Protein AF-A0A7S1M2M0-F1 (afdb_monomer)

Sequence (106 aa):
APMASPQASERRRPRLGPLRGGDETQGLLGCCGCVGATLVLIWSMCVASLSPNQYGLPKNFVSGSVGTDVVRGGIHFVGPFRSYITFPATQTTLMWSRDSPDHPPI

Organism: Alexandrium catenella (NCBI:txid2925)

Secondary structure (DSSP, 8-state):
---------------PPP-----HHHHHHHHHHHHHHHHHHHHHHTEEEEEEEEEEEEEETTT-PBPS-PEEEEEEE--TTEEEEEEE-S---PPPPS--TT----

pLDDT: mean 74.3, std 9.84, range [52.59, 88.0]

Structure (mmCIF, N/CA/C/O backbone):
data_AF-A0A7S1M2M0-F1
#
_entry.id   AF-A0A7S1M2M0-F1
#
loop_
_atom_site.group_PDB
_atom_site.id
_atom_site.type_symbol
_atom_site.label_atom_id
_atom_site.label_alt_id
_atom_site.label_comp_id
_atom_site.label_asym_id
_atom_site.label_entity_id
_atom_site.label_seq_id
_atom_site.pdbx_PDB_ins_code
_atom_site.Cartn_x
_atom_site.Cartn_y
_atom_site.Cartn_z
_atom_site.occupancy
_atom_site.B_iso_or_equiv
_atom_site.auth_seq_id
_atom_site.auth_comp_id
_atom_site.auth_asym_id
_atom_site.auth_atom_id
_atom_site.pdbx_PDB_model_num
ATOM 1 N N . ALA A 1 1 ? 79.925 -10.111 -5.641 1.00 52.59 1 ALA A N 1
ATOM 2 C CA . ALA A 1 1 ? 78.969 -9.215 -4.964 1.00 52.59 1 ALA A CA 1
ATOM 3 C C . ALA A 1 1 ? 77.662 -9.225 -5.752 1.00 52.59 1 ALA A C 1
ATOM 5 O O . ALA A 1 1 ? 77.696 -8.857 -6.920 1.00 52.59 1 ALA A O 1
ATOM 6 N N . PRO A 1 2 ? 76.556 -9.729 -5.183 1.00 61.19 2 PRO A N 1
ATOM 7 C CA . PRO A 1 2 ? 75.250 -9.730 -5.832 1.00 61.19 2 PRO A CA 1
ATOM 8 C C . PRO A 1 2 ? 74.576 -8.376 -5.573 1.00 61.19 2 PRO A C 1
ATOM 10 O O . PRO A 1 2 ? 74.418 -7.991 -4.417 1.00 61.19 2 PRO A O 1
ATOM 13 N N . MET A 1 3 ? 74.208 -7.629 -6.616 1.00 53.56 3 MET A N 1
ATOM 14 C CA . MET A 1 3 ? 73.466 -6.375 -6.450 1.00 53.56 3 MET A CA 1
ATOM 15 C C . MET A 1 3 ? 72.007 -6.599 -6.840 1.00 53.56 3 MET A C 1
ATOM 17 O O . MET A 1 3 ? 71.679 -6.925 -7.978 1.00 53.56 3 MET A O 1
ATOM 21 N N . ALA A 1 4 ? 71.166 -6.514 -5.816 1.00 57.44 4 ALA A N 1
ATOM 22 C CA . ALA A 1 4 ? 69.742 -6.775 -5.820 1.00 57.44 4 ALA A CA 1
ATOM 23 C C . ALA A 1 4 ? 68.932 -5.704 -6.580 1.00 57.44 4 ALA A C 1
ATOM 25 O O . ALA A 1 4 ? 69.234 -4.521 -6.478 1.00 57.44 4 ALA A O 1
ATOM 26 N N . SER A 1 5 ? 67.901 -6.187 -7.289 1.00 73.62 5 SER A N 1
ATOM 27 C CA . SER A 1 5 ? 66.567 -5.634 -7.632 1.00 73.62 5 SER A CA 1
ATOM 28 C C . SER A 1 5 ? 66.305 -4.113 -7.683 1.00 73.62 5 SER A C 1
ATOM 30 O O . SER A 1 5 ? 66.730 -3.364 -6.810 1.00 73.62 5 SER A O 1
ATOM 32 N N . PRO A 1 6 ? 65.332 -3.702 -8.521 1.00 57.94 6 PRO A N 1
ATOM 33 C CA . PRO A 1 6 ? 64.021 -3.438 -7.916 1.00 57.94 6 PRO A CA 1
ATOM 34 C C . PRO A 1 6 ? 62.852 -4.049 -8.709 1.00 57.94 6 PRO A C 1
ATOM 36 O O . PRO A 1 6 ? 62.646 -3.769 -9.886 1.00 57.94 6 PRO A O 1
ATOM 39 N N . GLN A 1 7 ? 62.059 -4.878 -8.026 1.00 56.41 7 GLN A N 1
ATOM 40 C CA . GLN A 1 7 ? 60.760 -5.370 -8.490 1.00 56.41 7 GLN A CA 1
ATOM 41 C C . GLN A 1 7 ? 59.745 -4.222 -8.396 1.00 56.41 7 GLN A C 1
ATOM 43 O O . GLN A 1 7 ? 59.374 -3.795 -7.301 1.00 56.41 7 GLN A O 1
ATOM 48 N N . ALA A 1 8 ? 59.327 -3.697 -9.547 1.00 56.75 8 ALA A N 1
ATOM 49 C CA . ALA A 1 8 ? 58.287 -2.684 -9.636 1.00 56.75 8 ALA A CA 1
ATOM 50 C C . ALA A 1 8 ? 56.936 -3.288 -9.215 1.00 56.75 8 ALA A C 1
ATOM 52 O O . ALA A 1 8 ? 56.388 -4.174 -9.864 1.00 56.75 8 ALA A O 1
ATOM 53 N N . SER A 1 9 ? 56.433 -2.804 -8.083 1.00 67.62 9 SER A N 1
ATOM 54 C CA . SER A 1 9 ? 55.141 -3.138 -7.488 1.00 67.62 9 SER A CA 1
ATOM 55 C C . SER A 1 9 ? 53.988 -2.684 -8.391 1.00 67.62 9 SER A C 1
ATOM 57 O O . SER A 1 9 ? 53.618 -1.508 -8.428 1.00 67.62 9 SER A O 1
ATOM 59 N N . GLU A 1 10 ? 53.412 -3.626 -9.137 1.00 64.50 10 GLU A N 1
ATOM 60 C CA . GLU A 1 10 ? 52.248 -3.392 -9.985 1.00 64.50 10 GLU A CA 1
ATOM 61 C C . GLU A 1 10 ? 50.965 -3.383 -9.138 1.00 64.50 10 GLU A C 1
ATOM 63 O O . GLU A 1 10 ? 50.355 -4.413 -8.841 1.00 64.50 10 GLU A O 1
ATOM 68 N N . ARG A 1 11 ? 50.543 -2.183 -8.716 1.00 63.12 11 ARG A N 1
ATOM 69 C CA . ARG A 1 11 ? 49.235 -1.953 -8.084 1.00 63.12 11 ARG A CA 1
ATOM 70 C C . ARG A 1 11 ? 48.110 -2.304 -9.065 1.00 63.12 11 ARG A C 1
ATOM 72 O O . ARG A 1 11 ? 47.661 -1.456 -9.838 1.00 63.12 11 ARG A O 1
ATOM 79 N N . ARG A 1 12 ? 47.583 -3.527 -8.972 1.00 62.62 12 ARG A N 1
ATOM 80 C CA . ARG A 1 12 ? 46.274 -3.903 -9.531 1.00 62.62 12 ARG A CA 1
ATOM 81 C C . ARG A 1 12 ? 45.188 -3.013 -8.926 1.00 62.62 12 ARG A C 1
ATOM 83 O O . ARG A 1 12 ? 44.737 -3.235 -7.806 1.00 62.62 12 ARG A O 1
ATOM 90 N N . ARG A 1 13 ? 44.749 -2.002 -9.675 1.00 64.44 13 ARG A N 1
ATOM 91 C CA . ARG A 1 13 ? 43.490 -1.309 -9.381 1.00 64.44 13 ARG A CA 1
ATOM 92 C C . ARG A 1 13 ? 42.326 -2.276 -9.646 1.00 64.44 13 ARG A C 1
ATOM 94 O O . ARG A 1 13 ? 42.365 -2.974 -10.664 1.00 64.44 13 ARG A O 1
ATOM 101 N N . PRO A 1 14 ? 41.295 -2.332 -8.784 1.00 61.28 14 PRO A N 1
ATOM 102 C CA . PRO A 1 14 ? 40.093 -3.095 -9.080 1.00 61.28 14 PRO A CA 1
ATOM 103 C C . PRO A 1 14 ? 39.434 -2.475 -10.315 1.00 61.28 14 PRO A C 1
ATOM 105 O O . PRO A 1 14 ? 39.063 -1.301 -10.318 1.00 61.28 14 PRO A O 1
ATOM 108 N N . ARG A 1 15 ? 39.355 -3.250 -11.399 1.00 59.06 15 ARG A N 1
ATOM 109 C CA . ARG A 1 15 ? 38.614 -2.861 -12.597 1.00 59.06 15 ARG A CA 1
ATOM 110 C C . ARG A 1 15 ? 37.136 -2.847 -12.217 1.00 59.06 15 ARG A C 1
ATOM 112 O O . ARG A 1 15 ? 36.545 -3.913 -12.061 1.00 59.06 15 ARG A O 1
ATOM 119 N N . LEU A 1 16 ? 36.557 -1.657 -12.042 1.00 61.84 16 LEU A N 1
ATOM 120 C CA . LEU A 1 16 ? 35.107 -1.510 -12.118 1.00 61.84 16 LEU A CA 1
ATOM 121 C C . LEU A 1 16 ? 34.664 -2.098 -13.462 1.00 61.84 16 LEU A C 1
ATOM 123 O O . LEU A 1 16 ? 35.292 -1.838 -14.492 1.00 61.84 16 LEU A O 1
ATOM 127 N N . GLY A 1 17 ? 33.655 -2.967 -13.408 1.00 65.94 17 GLY A N 1
ATOM 128 C CA . GLY A 1 17 ? 33.168 -3.710 -14.564 1.00 65.94 17 GLY A CA 1
ATOM 129 C C . GLY A 1 17 ? 32.812 -2.782 -15.731 1.00 65.94 17 GLY A C 1
ATOM 130 O O . GLY A 1 17 ? 32.448 -1.624 -15.511 1.00 65.94 17 GLY A O 1
ATOM 131 N N . PRO A 1 18 ? 32.936 -3.261 -16.977 1.00 61.38 18 PRO A N 1
ATOM 132 C CA . PRO A 1 18 ? 32.635 -2.446 -18.140 1.00 61.38 18 PRO A CA 1
ATOM 133 C C . PRO A 1 18 ? 31.147 -2.073 -18.132 1.00 61.38 18 PRO A C 1
ATOM 135 O O . PRO A 1 18 ? 30.287 -2.947 -18.224 1.00 61.38 18 PRO A O 1
ATOM 138 N N . LEU A 1 19 ? 30.852 -0.772 -18.056 1.00 58.62 19 LEU A N 1
ATOM 139 C CA . LEU A 1 19 ? 29.577 -0.210 -18.506 1.00 58.62 19 LEU A CA 1
ATOM 140 C C . LEU A 1 19 ? 29.531 -0.414 -20.027 1.00 58.62 19 LEU A C 1
ATOM 142 O O . LEU A 1 19 ? 30.059 0.386 -20.798 1.00 58.62 19 LEU A O 1
ATOM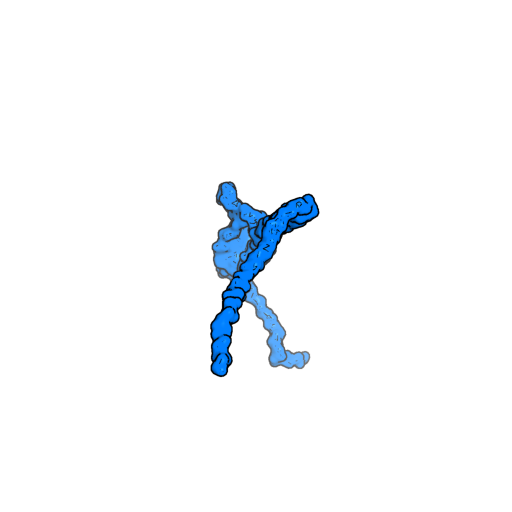 146 N N . ARG A 1 20 ? 29.040 -1.588 -20.433 1.00 64.50 20 ARG A N 1
ATOM 147 C CA . ARG A 1 20 ? 29.087 -2.098 -21.803 1.00 64.50 20 ARG A CA 1
ATOM 148 C C . ARG A 1 20 ? 27.957 -1.471 -22.617 1.00 64.50 20 ARG A C 1
ATOM 150 O O . ARG A 1 20 ? 26.792 -1.574 -22.253 1.00 64.50 20 ARG A O 1
ATOM 157 N N . GLY A 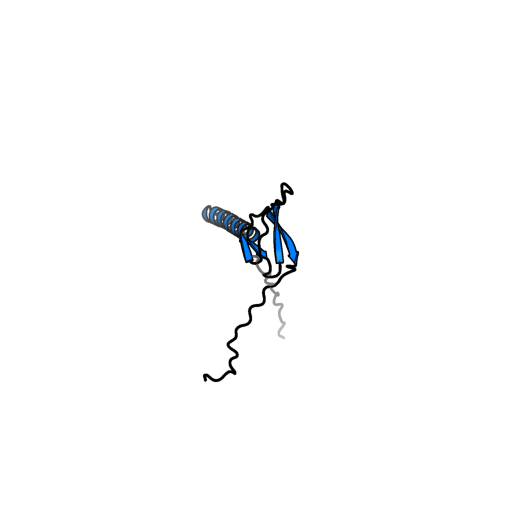1 21 ? 28.323 -0.807 -23.710 1.00 57.12 21 GLY A N 1
ATOM 158 C CA . GLY A 1 21 ? 27.378 -0.269 -24.680 1.00 57.12 21 GLY A CA 1
ATOM 159 C C . GLY A 1 21 ? 26.690 -1.376 -25.480 1.00 57.12 21 GLY A C 1
ATOM 160 O O . GLY A 1 21 ? 27.357 -2.117 -26.196 1.00 57.12 21 GLY A O 1
ATOM 161 N N . GLY A 1 22 ? 25.363 -1.433 -25.358 1.00 58.56 22 GLY A N 1
ATOM 162 C CA . GLY A 1 22 ? 24.454 -1.251 -26.492 1.00 58.56 22 GLY A CA 1
ATOM 163 C C . GLY A 1 22 ? 24.249 -2.410 -27.463 1.00 58.56 22 GLY A C 1
ATOM 164 O O . GLY A 1 22 ? 24.403 -2.213 -28.662 1.00 58.56 22 GLY A O 1
ATOM 165 N N . ASP A 1 23 ? 23.818 -3.572 -26.987 1.00 60.53 23 ASP A N 1
ATOM 166 C CA . ASP A 1 23 ? 22.941 -4.465 -27.751 1.00 60.53 23 ASP A CA 1
ATOM 167 C C . ASP A 1 23 ? 21.468 -4.128 -27.451 1.00 60.53 23 ASP A C 1
ATOM 169 O O . ASP A 1 23 ? 21.087 -3.886 -26.304 1.00 60.53 23 ASP A O 1
ATOM 173 N N . GLU A 1 24 ? 20.626 -4.084 -28.488 1.00 62.22 24 GLU A N 1
ATOM 174 C CA . GLU A 1 24 ? 19.182 -3.796 -28.395 1.00 62.22 24 GLU A CA 1
ATOM 175 C C . GLU A 1 24 ? 18.459 -4.718 -27.401 1.00 62.22 24 GLU A C 1
ATOM 177 O O . GLU A 1 24 ? 17.551 -4.291 -26.688 1.00 62.22 24 GLU A O 1
ATOM 182 N N . THR A 1 25 ? 18.949 -5.950 -27.258 1.00 60.91 25 THR A N 1
ATOM 183 C CA . THR A 1 25 ? 18.532 -6.917 -26.245 1.00 60.91 25 THR A CA 1
ATOM 184 C C . THR A 1 25 ? 18.829 -6.462 -24.821 1.00 60.91 25 THR A C 1
ATOM 186 O O . THR A 1 25 ? 17.966 -6.624 -23.968 1.00 60.91 25 THR A O 1
ATOM 189 N N . GLN A 1 26 ? 19.983 -5.850 -24.537 1.00 58.38 26 GLN A N 1
ATOM 190 C CA . GLN A 1 26 ? 20.293 -5.289 -23.213 1.00 58.38 26 GLN A CA 1
ATOM 191 C C . GLN A 1 26 ? 19.530 -3.994 -22.929 1.00 58.38 26 GLN A C 1
ATOM 193 O O . GLN A 1 26 ? 19.149 -3.762 -21.783 1.00 58.38 26 GLN A O 1
ATOM 198 N N . GLY A 1 27 ? 19.245 -3.182 -23.952 1.00 61.41 27 GLY A N 1
ATOM 199 C CA . GLY A 1 27 ? 18.337 -2.038 -23.828 1.00 61.41 27 GLY A CA 1
ATOM 200 C C . GLY A 1 27 ? 16.913 -2.477 -23.475 1.00 61.41 27 GLY A C 1
ATOM 201 O O . GLY A 1 27 ? 16.308 -1.936 -22.549 1.00 61.41 27 GLY A O 1
ATOM 202 N N . LEU A 1 28 ? 16.408 -3.515 -24.150 1.00 60.25 28 LEU A N 1
ATOM 203 C CA . LEU A 1 28 ? 15.103 -4.109 -23.867 1.00 60.25 28 LEU A CA 1
ATOM 204 C C . LEU A 1 28 ? 15.076 -4.787 -22.488 1.00 60.25 28 LEU A C 1
ATOM 206 O O . LEU A 1 28 ? 14.124 -4.593 -21.739 1.00 60.25 28 LEU A O 1
ATOM 210 N N . LEU A 1 29 ? 16.126 -5.531 -22.118 1.00 63.09 29 LEU A N 1
ATOM 211 C CA . LEU A 1 29 ? 16.233 -6.202 -20.817 1.00 63.09 29 LEU A CA 1
ATOM 212 C C . LEU A 1 29 ? 16.363 -5.192 -19.668 1.00 63.09 29 LEU A C 1
ATOM 214 O O . LEU A 1 29 ? 15.746 -5.369 -18.622 1.00 63.09 29 LEU A O 1
ATOM 218 N N . GLY A 1 30 ? 17.119 -4.111 -19.876 1.00 72.00 30 GLY A N 1
ATOM 219 C CA . GLY A 1 30 ? 17.255 -3.007 -18.930 1.00 72.00 30 GLY A CA 1
ATOM 220 C C . GLY A 1 30 ? 15.951 -2.229 -18.769 1.00 72.00 30 GLY A C 1
ATOM 221 O O . GLY A 1 30 ? 15.513 -1.994 -17.647 1.00 72.00 30 GLY A O 1
ATOM 222 N N . CYS A 1 31 ? 15.276 -1.892 -19.871 1.00 73.69 31 CYS A N 1
ATOM 223 C CA . CYS A 1 31 ? 13.978 -1.218 -19.833 1.00 73.69 31 CYS A CA 1
ATOM 224 C C . CYS A 1 31 ? 12.907 -2.096 -19.167 1.00 73.69 31 CYS A C 1
ATOM 226 O O . CYS A 1 31 ? 12.224 -1.646 -18.250 1.00 73.69 31 CYS A O 1
ATOM 228 N N . CYS A 1 32 ? 12.815 -3.370 -19.555 1.00 75.00 32 CYS A N 1
ATOM 229 C CA . CYS A 1 32 ? 11.865 -4.321 -18.983 1.00 75.00 32 CYS A CA 1
ATOM 230 C C . CYS A 1 32 ? 12.158 -4.594 -17.497 1.00 75.00 32 CYS A C 1
ATOM 232 O O . CYS A 1 32 ? 11.235 -4.655 -16.688 1.00 75.00 32 CYS A O 1
ATOM 234 N N . GLY A 1 33 ? 13.435 -4.655 -17.106 1.00 83.00 33 GLY A N 1
ATOM 235 C CA . GLY A 1 33 ? 13.851 -4.764 -15.707 1.00 83.00 33 GLY A CA 1
ATOM 236 C C . GLY A 1 33 ? 13.449 -3.547 -14.871 1.00 83.00 33 GLY A C 1
ATOM 237 O O . GLY A 1 33 ? 12.893 -3.704 -13.785 1.00 83.00 33 GLY A O 1
ATOM 238 N N . CYS A 1 34 ? 13.654 -2.333 -15.392 1.00 83.25 34 CYS A N 1
ATOM 239 C CA . CYS A 1 34 ? 13.225 -1.100 -14.732 1.00 83.25 34 CYS A CA 1
ATOM 240 C C . CYS A 1 34 ? 11.700 -1.030 -14.583 1.00 83.25 34 CYS A C 1
ATOM 242 O O . CYS A 1 34 ? 11.211 -0.682 -13.512 1.00 83.25 34 CYS A O 1
ATOM 244 N N . VAL A 1 35 ? 10.946 -1.391 -15.626 1.00 86.31 35 VAL A N 1
ATOM 245 C CA . VAL A 1 35 ? 9.473 -1.411 -15.592 1.00 86.31 35 VAL A CA 1
ATOM 246 C C . VAL A 1 35 ? 8.954 -2.474 -14.621 1.00 86.31 35 VAL A C 1
ATOM 248 O O . VAL A 1 35 ? 8.041 -2.211 -13.843 1.00 86.31 35 VAL A O 1
ATOM 251 N N . GLY A 1 36 ? 9.555 -3.665 -14.605 1.00 88.00 36 GLY A N 1
ATOM 252 C CA . GLY A 1 36 ? 9.207 -4.707 -13.641 1.00 88.00 36 GLY A CA 1
ATOM 253 C C . GLY A 1 36 ? 9.464 -4.265 -12.200 1.00 88.00 36 GLY A C 1
ATOM 254 O O . GLY A 1 36 ? 8.595 -4.410 -11.341 1.00 88.00 36 GLY A O 1
ATOM 255 N N . ALA A 1 37 ? 10.624 -3.657 -11.938 1.00 86.69 37 ALA A N 1
ATOM 256 C CA . ALA A 1 37 ? 10.970 -3.151 -10.614 1.00 86.69 37 ALA A CA 1
ATOM 257 C C . ALA A 1 37 ? 10.015 -2.040 -10.150 1.00 86.69 37 ALA A C 1
ATOM 259 O O . ALA A 1 37 ? 9.550 -2.075 -9.011 1.00 86.69 37 ALA A O 1
ATOM 260 N N . THR A 1 38 ? 9.664 -1.082 -11.015 1.00 86.94 38 THR A N 1
ATOM 261 C CA . THR A 1 38 ? 8.717 -0.017 -10.650 1.00 86.94 38 THR A CA 1
ATOM 262 C C . THR A 1 38 ? 7.316 -0.559 -10.392 1.00 86.94 38 THR A C 1
ATOM 264 O O . THR A 1 38 ? 6.683 -0.131 -9.431 1.00 86.94 38 THR A O 1
ATOM 267 N N . LEU A 1 39 ? 6.844 -1.542 -11.165 1.00 87.12 39 LEU A N 1
ATOM 268 C CA . LEU A 1 39 ? 5.551 -2.189 -10.921 1.00 87.12 39 LEU A CA 1
ATOM 269 C C . LEU A 1 39 ? 5.513 -2.935 -9.584 1.00 87.12 39 LEU A C 1
ATOM 271 O O . LEU A 1 39 ? 4.530 -2.817 -8.855 1.00 87.12 39 LEU A O 1
ATOM 275 N N . VAL A 1 40 ? 6.579 -3.656 -9.226 1.00 87.31 40 VAL A N 1
ATOM 276 C CA . VAL A 1 40 ? 6.677 -4.334 -7.922 1.00 87.31 40 VAL A CA 1
ATOM 277 C C . VAL A 1 40 ? 6.687 -3.320 -6.779 1.00 87.31 40 VAL A C 1
ATOM 279 O O . VAL A 1 40 ? 5.995 -3.515 -5.779 1.00 87.31 40 VAL A O 1
ATOM 282 N N . LEU A 1 41 ? 7.415 -2.210 -6.933 1.00 85.81 41 LEU A N 1
ATOM 283 C CA . LEU A 1 41 ? 7.412 -1.133 -5.943 1.00 85.81 41 LEU A CA 1
ATOM 284 C C . LEU A 1 41 ? 6.015 -0.527 -5.788 1.00 85.81 41 LEU A C 1
ATOM 286 O O . LEU A 1 41 ? 5.527 -0.419 -4.665 1.00 85.81 41 LEU A O 1
ATOM 290 N N . ILE A 1 42 ? 5.332 -0.217 -6.890 1.00 84.94 42 ILE A N 1
ATOM 291 C CA . ILE A 1 42 ? 3.954 0.291 -6.860 1.00 84.94 42 ILE A CA 1
ATOM 292 C C . ILE A 1 42 ? 3.024 -0.715 -6.177 1.00 84.94 42 ILE A C 1
ATOM 294 O O . ILE A 1 42 ? 2.238 -0.320 -5.320 1.00 84.94 42 ILE A O 1
ATOM 298 N N . TRP A 1 43 ? 3.139 -2.010 -6.488 1.00 83.38 43 TRP A N 1
ATOM 299 C CA . TRP A 1 43 ? 2.331 -3.049 -5.849 1.00 83.38 43 TRP A CA 1
ATOM 300 C C . TRP A 1 43 ? 2.569 -3.087 -4.340 1.00 83.38 43 TRP A C 1
ATOM 302 O O . TRP A 1 43 ? 1.612 -3.131 -3.568 1.00 83.38 43 TRP A O 1
ATOM 312 N N . SER A 1 44 ? 3.828 -3.017 -3.901 1.00 80.75 44 SER A N 1
ATOM 313 C CA . SER A 1 44 ? 4.166 -3.010 -2.475 1.00 80.75 44 SER A CA 1
ATOM 314 C C . SER A 1 44 ? 3.537 -1.827 -1.730 1.00 80.75 44 SER A C 1
ATOM 316 O O . SER A 1 44 ? 3.062 -1.994 -0.611 1.00 80.75 44 SER A O 1
ATOM 318 N N . MET A 1 45 ? 3.424 -0.663 -2.381 1.00 77.12 45 MET A N 1
ATOM 319 C CA . MET A 1 45 ? 2.746 0.512 -1.824 1.00 77.12 45 MET A CA 1
ATOM 320 C C . MET A 1 45 ? 1.217 0.376 -1.778 1.00 77.12 45 MET A C 1
ATOM 322 O O . MET A 1 45 ? 0.568 1.144 -1.074 1.00 77.12 45 MET A O 1
ATOM 326 N N . CYS A 1 46 ? 0.635 -0.586 -2.502 1.00 78.75 46 CYS A N 1
ATOM 327 C CA . CYS A 1 46 ? -0.809 -0.833 -2.508 1.00 78.75 46 CYS A CA 1
ATOM 328 C C . CYS A 1 46 ? -1.284 -1.753 -1.367 1.00 78.75 46 CYS A C 1
ATOM 330 O O . CYS A 1 46 ? -2.479 -2.028 -1.231 1.00 78.75 46 CYS A O 1
ATOM 332 N N . VAL A 1 47 ? -0.365 -2.301 -0.570 1.00 78.94 47 VAL A N 1
ATOM 333 C CA . VAL A 1 47 ? -0.705 -3.201 0.535 1.00 78.94 47 VAL A CA 1
ATOM 334 C C . VAL A 1 47 ? -0.614 -2.426 1.841 1.00 78.94 47 VAL A C 1
ATOM 336 O O . VAL A 1 47 ? 0.469 -2.028 2.262 1.00 78.94 47 VAL A O 1
ATOM 339 N N . ALA A 1 48 ? -1.753 -2.248 2.510 1.00 76.81 48 ALA A N 1
ATOM 340 C CA . ALA A 1 48 ? -1.806 -1.673 3.845 1.00 76.81 48 ALA A CA 1
ATOM 341 C C . ALA A 1 48 ? -2.300 -2.732 4.835 1.00 76.81 48 ALA A C 1
ATOM 343 O O . ALA A 1 48 ? -3.358 -3.337 4.657 1.00 76.81 48 ALA A O 1
ATOM 344 N N . SER A 1 49 ? -1.523 -2.958 5.890 1.00 78.69 49 SER A N 1
ATOM 345 C CA . SER A 1 49 ? -1.897 -3.859 6.978 1.00 78.69 49 SER A CA 1
ATOM 346 C C . SER A 1 49 ? -2.365 -3.046 8.177 1.00 78.69 49 SER A C 1
ATOM 348 O O . SER A 1 49 ? -1.675 -2.117 8.602 1.00 78.69 49 SER A O 1
ATOM 350 N N . LEU A 1 50 ? -3.528 -3.396 8.727 1.00 81.44 50 LEU A N 1
ATOM 351 C CA . LEU A 1 50 ? -3.972 -2.913 10.028 1.00 81.44 50 LEU A CA 1
ATOM 352 C C . LEU A 1 50 ? -3.813 -4.000 11.084 1.00 81.44 50 LEU A C 1
ATOM 354 O O . LEU A 1 50 ? -4.199 -5.151 10.870 1.00 81.44 50 LEU A O 1
ATOM 358 N N . SER A 1 51 ? -3.329 -3.600 12.261 1.00 79.56 51 SER A N 1
ATOM 359 C CA . SER A 1 51 ? -3.297 -4.478 13.430 1.00 79.56 51 SER A CA 1
ATOM 360 C C . SER A 1 51 ? -4.717 -4.947 13.793 1.00 79.56 51 SER A C 1
ATOM 362 O O . SER A 1 51 ? -5.648 -4.142 13.712 1.00 79.56 51 SER A O 1
ATOM 364 N N . PRO A 1 52 ? -4.913 -6.204 14.242 1.00 77.75 52 PRO A N 1
ATOM 365 C CA . PRO A 1 52 ? -6.225 -6.727 14.644 1.00 77.75 52 PRO A CA 1
ATOM 366 C C . PRO A 1 52 ? -6.961 -5.862 15.678 1.00 77.75 52 PRO A C 1
ATOM 368 O O . PRO A 1 52 ? -8.186 -5.807 15.683 1.00 77.75 52 PRO A O 1
ATOM 371 N N . ASN A 1 53 ? -6.212 -5.144 16.521 1.00 81.44 53 ASN A N 1
ATOM 372 C CA . ASN A 1 53 ? -6.747 -4.273 17.572 1.00 81.44 53 ASN A CA 1
ATOM 373 C C . ASN A 1 53 ? -6.950 -2.816 17.116 1.00 81.44 53 ASN A C 1
ATOM 375 O O . ASN A 1 53 ? -7.094 -1.918 17.948 1.00 81.44 53 ASN A O 1
ATOM 379 N N . GLN A 1 54 ? -6.910 -2.552 15.811 1.00 83.69 54 GLN A N 1
ATOM 380 C CA . GLN A 1 54 ? -7.084 -1.223 15.238 1.00 83.69 54 GLN A CA 1
ATOM 381 C C . GLN A 1 54 ? -8.223 -1.211 14.224 1.00 83.69 54 GLN A C 1
ATOM 383 O O . GLN A 1 54 ? -8.476 -2.182 13.508 1.00 83.69 54 GLN A O 1
ATOM 388 N N . TYR A 1 55 ? -8.889 -0.067 14.159 1.00 83.38 55 TYR A N 1
ATOM 389 C CA . TYR A 1 55 ? -9.827 0.270 13.102 1.00 83.38 55 TYR A CA 1
ATOM 390 C C . TYR A 1 55 ? -9.182 1.254 12.138 1.00 83.38 55 TYR A C 1
ATOM 392 O O . TYR A 1 55 ? -8.372 2.091 12.544 1.00 83.38 55 TYR A O 1
ATOM 400 N N . GLY A 1 56 ? -9.542 1.138 10.863 1.00 86.19 56 GLY A N 1
ATOM 401 C CA . GLY A 1 56 ? -9.054 1.994 9.793 1.00 86.19 56 GLY A CA 1
ATOM 402 C C . GLY A 1 56 ? -10.205 2.739 9.146 1.00 86.19 56 GLY A C 1
ATOM 403 O O . GLY A 1 56 ? -11.187 2.125 8.734 1.00 86.19 56 GLY A O 1
ATOM 404 N N . LEU A 1 57 ? -10.069 4.057 9.027 1.00 86.31 57 LEU A N 1
ATOM 405 C CA . LEU A 1 57 ? -10.939 4.876 8.188 1.00 86.31 57 LEU A CA 1
ATOM 406 C C . LEU A 1 57 ? -10.221 5.183 6.867 1.00 86.31 57 LEU A C 1
ATOM 408 O O . LEU A 1 57 ? -9.142 5.787 6.907 1.00 86.31 57 LEU A O 1
ATOM 412 N N . PRO A 1 58 ? -10.752 4.758 5.705 1.00 86.31 58 PRO A N 1
ATOM 413 C CA . PRO A 1 58 ? -10.110 4.998 4.422 1.00 86.31 58 PRO A CA 1
ATOM 414 C C . PRO A 1 58 ? -10.129 6.490 4.101 1.00 86.31 58 PRO A C 1
ATOM 416 O O . PRO A 1 58 ? -11.177 7.131 4.078 1.00 86.31 58 PRO A O 1
ATOM 419 N N . LYS A 1 59 ? -8.959 7.037 3.800 1.00 84.50 59 LYS A N 1
ATOM 420 C CA . LYS A 1 59 ? -8.757 8.412 3.361 1.00 84.50 59 LYS A CA 1
ATOM 421 C C . LYS A 1 59 ? -8.074 8.400 2.002 1.00 84.50 59 LYS A C 1
ATOM 423 O O . LYS A 1 59 ? -7.033 7.775 1.820 1.00 84.50 59 LYS A O 1
ATOM 428 N N . ASN A 1 60 ? -8.624 9.128 1.040 1.00 84.12 60 ASN A N 1
ATOM 429 C CA . ASN A 1 60 ? -7.917 9.415 -0.204 1.00 84.12 60 ASN A CA 1
ATOM 430 C C . ASN A 1 60 ? -6.862 10.502 0.056 1.00 84.12 60 ASN A C 1
ATOM 432 O O . ASN A 1 60 ? -7.192 11.586 0.530 1.00 84.12 60 ASN A O 1
ATOM 436 N N . PHE A 1 61 ? -5.600 10.240 -0.279 1.00 77.69 61 PHE A N 1
ATOM 437 C CA . PHE A 1 61 ? -4.509 11.208 -0.148 1.00 77.69 61 PHE A CA 1
ATOM 438 C C . PHE A 1 61 ? -4.673 12.387 -1.119 1.00 77.69 61 PHE A C 1
ATOM 440 O O . PHE A 1 61 ? -4.403 13.523 -0.747 1.00 77.69 61 PHE A O 1
ATOM 447 N N . VAL A 1 62 ? -5.176 12.127 -2.334 1.00 78.75 62 VAL A N 1
ATOM 448 C CA . VAL A 1 62 ? -5.330 13.144 -3.393 1.00 78.75 62 VAL A CA 1
ATOM 449 C C . VAL A 1 62 ? -6.507 14.085 -3.126 1.00 78.75 62 VAL A C 1
ATOM 451 O O . VAL A 1 62 ? -6.342 15.297 -3.189 1.00 78.75 62 VAL A O 1
ATOM 454 N N . SER A 1 63 ? -7.696 13.551 -2.823 1.00 79.25 63 SER A N 1
ATOM 455 C CA . SER A 1 63 ? -8.894 14.376 -2.591 1.00 79.25 63 SER A CA 1
ATOM 456 C C . SER A 1 63 ? -9.108 14.760 -1.127 1.00 79.25 63 SER A C 1
ATOM 458 O O . SER A 1 63 ? -9.991 15.557 -0.829 1.00 79.25 63 SER A O 1
ATOM 460 N N . GLY A 1 64 ? -8.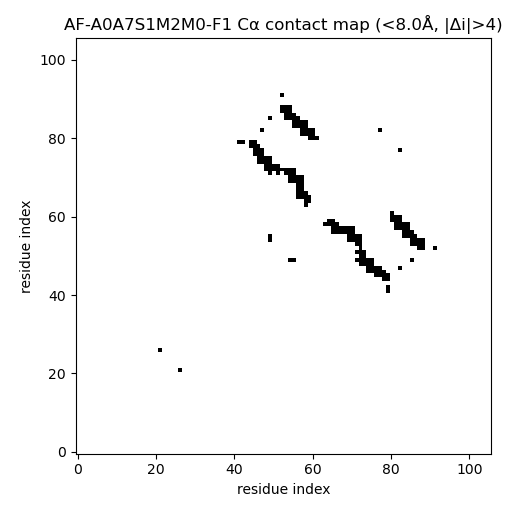370 14.156 -0.192 1.00 77.44 64 GLY A N 1
ATOM 461 C CA . GLY A 1 64 ? -8.598 14.318 1.246 1.00 77.44 64 GLY A CA 1
ATOM 462 C C . GLY A 1 64 ? -9.914 13.713 1.750 1.00 77.44 64 GLY A C 1
ATOM 463 O O . GLY A 1 64 ? -10.179 13.771 2.948 1.00 77.44 64 GLY A O 1
ATOM 464 N N . SER A 1 65 ? -10.727 13.126 0.865 1.00 79.88 65 SER A N 1
ATOM 465 C CA . SER A 1 65 ? -12.030 12.560 1.205 1.00 79.88 65 SER A CA 1
ATOM 466 C C . SER A 1 65 ? -11.868 11.343 2.110 1.00 79.88 65 SER A C 1
ATOM 468 O O . SER A 1 65 ? -11.089 10.430 1.812 1.00 79.88 65 SER A O 1
ATOM 470 N N . VAL A 1 66 ? -12.614 11.355 3.210 1.00 83.50 66 VAL A N 1
ATOM 471 C CA . VAL A 1 66 ? -12.682 10.27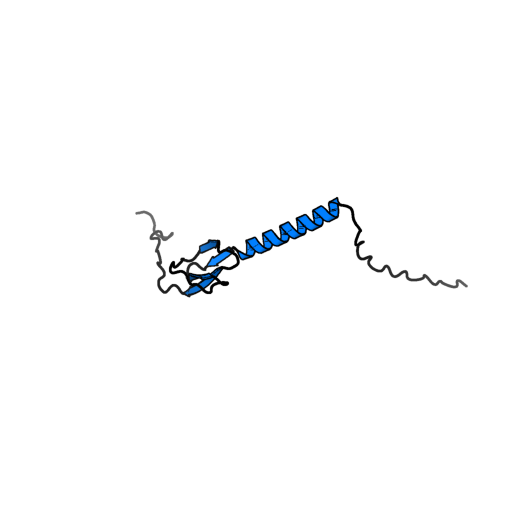7 4.192 1.00 83.50 66 VAL A CA 1
ATOM 472 C C . VAL A 1 66 ? -13.948 9.474 3.917 1.00 83.50 66 VAL A C 1
ATOM 474 O O . VAL A 1 66 ? -15.037 10.040 3.830 1.00 83.50 66 VAL A O 1
ATOM 477 N N . GLY A 1 67 ? -13.796 8.166 3.731 1.00 80.56 67 GLY A N 1
ATOM 478 C CA . GLY A 1 67 ? -14.919 7.252 3.563 1.00 80.56 67 GLY A CA 1
ATOM 479 C C . GLY A 1 67 ? -15.634 6.995 4.887 1.00 80.56 67 GLY A C 1
ATOM 480 O O . GLY A 1 67 ? -15.044 7.103 5.961 1.00 80.56 67 GLY A O 1
ATOM 481 N N . THR A 1 68 ? -16.911 6.639 4.803 1.00 80.50 68 THR A N 1
ATOM 482 C CA . THR A 1 68 ? -17.745 6.305 5.967 1.00 80.50 68 THR A CA 1
ATOM 4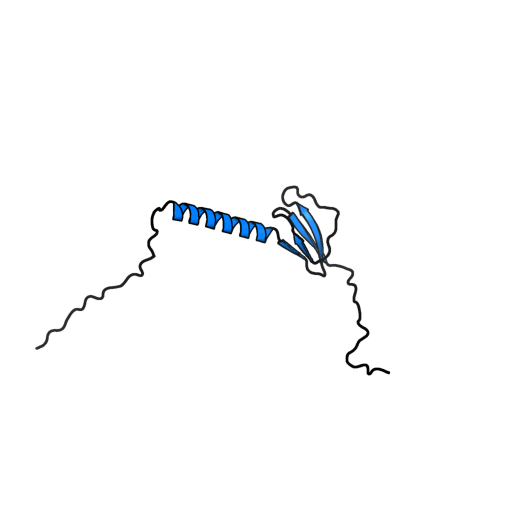83 C C . THR A 1 68 ? -17.573 4.862 6.435 1.00 80.50 68 THR A C 1
ATOM 485 O O . THR A 1 68 ? -17.942 4.539 7.561 1.00 80.50 68 THR A O 1
ATOM 488 N N . ASP A 1 69 ? -17.008 3.996 5.592 1.00 83.06 69 ASP A N 1
ATOM 489 C CA . ASP A 1 69 ? -16.855 2.575 5.892 1.00 83.06 69 ASP A CA 1
ATOM 490 C C . ASP A 1 69 ? -15.649 2.325 6.797 1.00 83.06 69 ASP A C 1
ATOM 492 O O . ASP A 1 69 ? -14.493 2.509 6.409 1.00 83.06 69 ASP A O 1
ATOM 496 N N . VAL A 1 70 ? -15.931 1.879 8.019 1.00 82.94 70 VAL A N 1
ATOM 497 C CA . VAL A 1 70 ? -14.916 1.471 8.989 1.00 82.94 70 VAL A CA 1
ATOM 498 C C . VAL A 1 70 ? -14.468 0.050 8.660 1.00 82.94 70 VAL A C 1
ATOM 500 O O . VAL A 1 70 ? -15.262 -0.889 8.727 1.00 82.94 70 VAL A O 1
ATOM 503 N N . VAL A 1 71 ? -13.181 -0.135 8.377 1.00 84.56 71 VAL A N 1
ATOM 504 C CA . VAL A 1 71 ? -12.582 -1.469 8.234 1.00 84.56 71 VAL A CA 1
ATOM 505 C C . VAL A 1 71 ? -11.922 -1.908 9.537 1.00 84.56 71 VAL A C 1
ATOM 507 O O . VAL A 1 71 ? -11.249 -1.130 10.217 1.00 84.56 71 VAL A O 1
ATOM 510 N N . ARG A 1 72 ? -12.129 -3.179 9.894 1.00 82.94 72 ARG A N 1
ATOM 511 C CA . A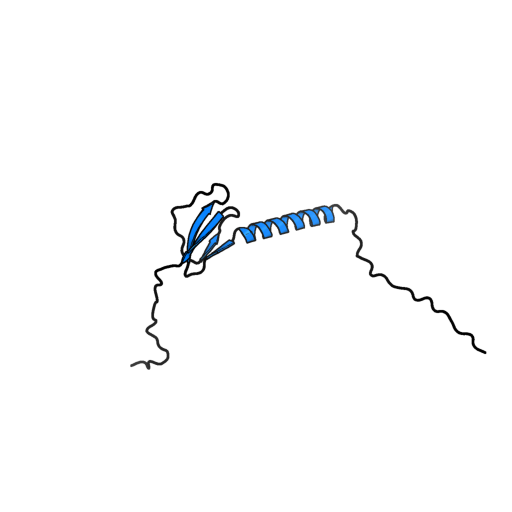RG A 1 72 ? -11.436 -3.850 11.003 1.00 82.94 72 ARG A CA 1
ATOM 512 C C . ARG A 1 72 ? -10.066 -4.355 10.564 1.00 82.94 72 ARG A C 1
ATOM 514 O O . ARG A 1 72 ? -9.813 -4.505 9.367 1.00 82.94 72 ARG A O 1
ATOM 521 N N . GLY A 1 73 ? -9.205 -4.609 11.549 1.00 81.00 73 GLY A N 1
ATOM 522 C CA . GLY A 1 73 ? -7.857 -5.131 11.351 1.00 81.00 73 GLY A CA 1
ATOM 523 C C . GLY A 1 73 ? -7.785 -6.305 10.374 1.00 81.00 73 GLY A C 1
ATOM 524 O O . GLY A 1 73 ? -8.711 -7.108 10.265 1.00 81.00 73 GLY A O 1
ATOM 525 N N . GLY A 1 74 ? -6.684 -6.363 9.632 1.00 82.69 74 GLY A N 1
ATOM 526 C CA . GLY A 1 74 ? -6.522 -7.245 8.483 1.00 82.69 74 GLY A CA 1
ATOM 527 C C . GLY A 1 74 ? -5.650 -6.619 7.399 1.00 82.69 74 GLY A C 1
ATOM 528 O O . GLY A 1 74 ? -5.250 -5.454 7.485 1.00 82.69 74 GLY A O 1
ATOM 529 N N . ILE A 1 75 ? -5.348 -7.415 6.376 1.00 80.50 75 ILE A N 1
ATOM 530 C CA . ILE A 1 75 ? -4.635 -6.954 5.185 1.00 80.50 75 ILE A CA 1
ATOM 531 C C . ILE A 1 75 ? -5.679 -6.456 4.197 1.00 80.50 75 ILE A C 1
ATOM 533 O O . ILE A 1 75 ? -6.516 -7.231 3.736 1.00 80.50 75 ILE A O 1
ATOM 537 N N . HIS A 1 76 ? -5.612 -5.172 3.866 1.00 83.12 76 HIS A N 1
ATOM 538 C CA . HIS A 1 76 ? -6.510 -4.558 2.900 1.00 83.12 76 HIS A CA 1
ATOM 539 C C . HIS A 1 76 ? -5.707 -4.059 1.704 1.00 83.12 76 HIS A C 1
ATOM 541 O O . HIS A 1 76 ? -4.620 -3.491 1.851 1.00 83.12 76 HIS A O 1
ATOM 547 N N . PHE A 1 77 ? -6.245 -4.275 0.504 1.00 78.62 77 PHE A N 1
ATOM 548 C CA . PHE A 1 77 ? -5.654 -3.734 -0.713 1.00 78.62 77 PHE A CA 1
ATOM 549 C C . PHE A 1 77 ? -6.107 -2.288 -0.877 1.00 78.62 77 PHE A C 1
ATOM 551 O O . PHE A 1 77 ? -7.249 -1.993 -1.236 1.00 78.62 77 PHE A O 1
ATOM 558 N N . VAL A 1 78 ? -5.200 -1.380 -0.568 1.00 78.88 78 VAL A N 1
ATOM 559 C CA . VAL A 1 78 ? -5.440 0.050 -0.570 1.00 78.88 78 VAL A CA 1
ATOM 560 C C . VAL A 1 78 ? -4.610 0.610 -1.692 1.00 78.88 78 VAL A C 1
ATOM 562 O O . VAL A 1 78 ? -3.393 0.615 -1.596 1.00 78.88 78 VAL A O 1
ATOM 565 N N . GLY A 1 79 ? -5.252 1.059 -2.771 1.00 78.12 79 GLY A N 1
ATOM 566 C CA . GLY A 1 79 ? -4.522 1.658 -3.890 1.00 78.12 79 GLY A CA 1
ATOM 567 C C . GLY A 1 79 ? -3.509 2.717 -3.415 1.00 78.12 79 GLY A C 1
ATOM 568 O O . GLY A 1 79 ? -3.696 3.315 -2.355 1.00 78.12 79 GLY A O 1
ATOM 569 N N . PRO A 1 80 ? -2.474 3.023 -4.209 1.00 74.56 80 PRO A N 1
ATOM 570 C CA . PRO A 1 80 ? -1.263 3.715 -3.745 1.00 74.56 80 PRO A CA 1
ATOM 571 C C . PRO A 1 80 ? -1.511 5.148 -3.238 1.00 74.56 80 PRO A C 1
ATOM 573 O O . PRO A 1 80 ? -0.668 5.742 -2.575 1.00 74.56 80 PRO A O 1
ATOM 576 N N . PHE A 1 81 ? -2.683 5.712 -3.540 1.00 79.31 81 PHE A N 1
ATOM 577 C CA . PHE A 1 81 ? -3.121 7.045 -3.122 1.00 79.31 81 PHE A CA 1
ATOM 578 C C . PHE A 1 81 ? -4.172 7.025 -2.011 1.00 79.31 81 PHE A C 1
ATOM 580 O O . PHE A 1 8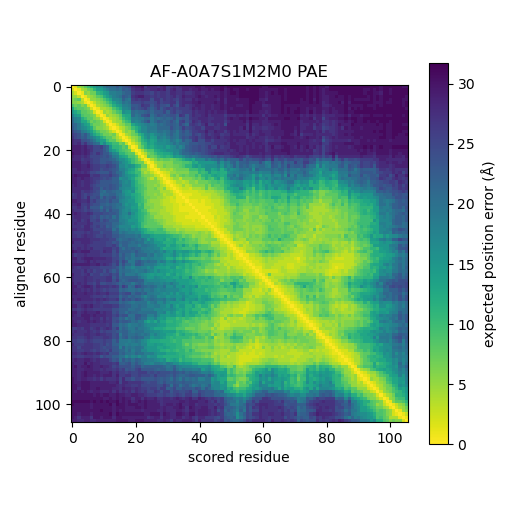1 ? -4.838 8.033 -1.771 1.00 79.31 81 PHE A O 1
ATOM 587 N N . ARG A 1 82 ? -4.384 5.886 -1.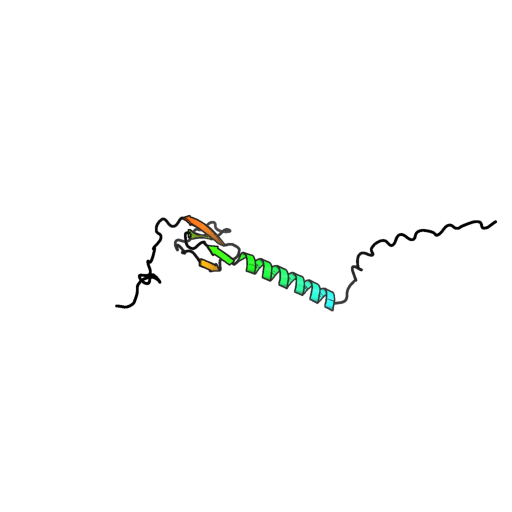361 1.00 80.62 82 ARG A N 1
ATOM 588 C CA . ARG A 1 82 ? -5.293 5.750 -0.230 1.00 80.62 82 ARG A CA 1
ATOM 589 C C . ARG A 1 82 ? -4.482 5.392 1.008 1.00 80.62 82 ARG A C 1
ATOM 591 O O . ARG A 1 82 ? -3.504 4.660 0.944 1.00 80.62 82 ARG A O 1
ATOM 598 N N . SER A 1 83 ? -4.877 5.942 2.140 1.00 81.19 83 SER A N 1
ATOM 599 C CA . SER A 1 83 ? -4.281 5.654 3.437 1.00 81.19 83 SER A CA 1
ATOM 600 C C . SER A 1 83 ? -5.378 5.407 4.458 1.00 81.19 83 SER A C 1
ATOM 602 O O . SER A 1 83 ? -6.530 5.786 4.250 1.00 81.19 83 SER A O 1
ATOM 604 N N . TYR A 1 84 ? -5.033 4.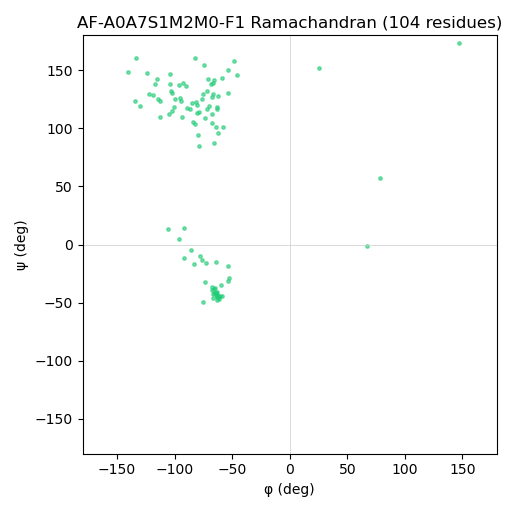755 5.563 1.00 86.06 84 TYR A N 1
ATOM 605 C CA . TYR A 1 84 ? -5.953 4.590 6.679 1.00 86.06 84 TYR A CA 1
ATOM 606 C C . TYR A 1 84 ? -5.602 5.550 7.801 1.00 86.06 84 TYR A C 1
ATOM 608 O O . TYR A 1 84 ? -4.451 5.632 8.227 1.00 86.06 84 TYR A O 1
ATOM 616 N N . ILE A 1 85 ? -6.616 6.239 8.312 1.00 85.19 85 ILE A N 1
ATOM 617 C CA . ILE A 1 85 ? -6.547 6.834 9.642 1.00 85.19 85 ILE A CA 1
ATOM 618 C C . ILE A 1 85 ? -6.808 5.699 10.625 1.00 85.19 85 ILE A C 1
ATOM 620 O O . ILE A 1 85 ? -7.899 5.128 10.630 1.00 85.19 85 ILE A O 1
ATOM 624 N N . THR A 1 86 ? -5.798 5.346 11.414 1.00 87.12 86 THR A N 1
ATOM 625 C CA . THR A 1 86 ? -5.895 4.268 12.395 1.00 87.12 86 THR A CA 1
ATOM 626 C C . THR A 1 86 ? -6.312 4.807 13.755 1.00 87.12 86 THR A C 1
ATOM 628 O O . THR A 1 86 ? -5.853 5.858 14.199 1.00 87.12 86 THR A O 1
ATOM 631 N N . PHE A 1 87 ? -7.193 4.080 14.434 1.00 85.44 87 PHE A N 1
ATOM 632 C CA . PHE A 1 87 ? -7.593 4.378 15.805 1.00 85.44 87 PHE A CA 1
ATOM 633 C C . PHE A 1 87 ? -7.747 3.080 16.609 1.00 85.44 87 PHE A C 1
ATOM 635 O O . PHE A 1 87 ? -8.059 2.030 16.034 1.00 85.44 87 PHE A O 1
ATOM 642 N N . PRO A 1 88 ? -7.467 3.109 17.926 1.00 82.94 88 PRO A N 1
ATOM 643 C CA . PRO A 1 88 ? -7.505 1.911 18.755 1.00 82.94 88 PRO A CA 1
ATOM 644 C C . PRO A 1 88 ? -8.932 1.368 18.877 1.00 82.94 88 PRO A C 1
ATOM 646 O O . PRO A 1 88 ? -9.888 2.125 19.051 1.00 82.94 88 PRO A O 1
ATOM 649 N N . ALA A 1 89 ? -9.075 0.044 18.814 1.00 77.94 89 ALA A N 1
ATOM 650 C CA . ALA A 1 89 ? -10.339 -0.612 19.101 1.00 77.94 89 ALA A CA 1
ATOM 651 C C . ALA A 1 89 ? -10.631 -0.547 20.606 1.00 77.94 89 ALA A C 1
ATOM 653 O O . ALA A 1 89 ? -9.906 -1.117 21.415 1.00 77.94 89 ALA A O 1
ATOM 654 N N . THR A 1 90 ? -11.713 0.133 20.984 1.00 76.06 90 THR A N 1
ATOM 655 C CA . THR A 1 90 ? -12.173 0.233 22.381 1.00 76.06 90 THR A CA 1
ATOM 656 C C . THR A 1 90 ? -12.898 -1.021 22.870 1.00 76.06 90 THR A C 1
ATOM 658 O O . THR A 1 90 ? -13.172 -1.146 24.059 1.00 76.06 90 THR A O 1
ATOM 661 N N . GLN A 1 91 ? -13.209 -1.956 21.969 1.00 67.56 91 GLN A N 1
ATOM 662 C CA . GLN A 1 91 ? -13.847 -3.228 22.288 1.00 67.56 91 GLN A CA 1
ATOM 663 C C . GLN A 1 91 ? -13.064 -4.374 21.651 1.00 67.56 91 GLN A C 1
ATOM 665 O O . GLN A 1 91 ? -12.942 -4.445 20.426 1.00 67.56 91 GLN A O 1
ATOM 670 N N . THR A 1 92 ? -12.564 -5.275 22.492 1.00 64.75 92 THR A N 1
ATOM 671 C CA . THR A 1 92 ? -11.948 -6.543 22.100 1.00 64.75 92 THR A CA 1
ATOM 672 C C . THR A 1 92 ? -12.837 -7.687 22.579 1.00 64.75 92 THR A C 1
ATOM 674 O O . THR A 1 92 ? -13.163 -7.793 23.759 1.00 64.75 92 THR A O 1
ATOM 677 N N . THR A 1 93 ? -13.272 -8.548 21.660 1.00 71.69 93 THR A N 1
ATOM 678 C CA . THR A 1 93 ? -14.023 -9.756 22.020 1.00 71.69 93 THR A CA 1
ATOM 679 C C . THR A 1 93 ? -13.026 -10.851 22.381 1.00 71.69 93 THR A C 1
ATOM 681 O O . THR A 1 93 ? -12.370 -11.406 21.503 1.00 71.69 93 THR A O 1
ATOM 684 N N . LEU A 1 94 ? -12.889 -11.146 23.674 1.00 74.19 94 LEU A N 1
ATOM 685 C CA . LEU A 1 94 ? -12.101 -12.277 24.157 1.00 74.19 94 LEU A CA 1
ATOM 686 C C . LEU A 1 94 ? -12.989 -13.523 24.161 1.00 74.19 94 LEU A C 1
ATOM 688 O O . LEU A 1 94 ? -13.998 -13.568 24.862 1.00 74.19 94 LEU A O 1
ATOM 692 N N . MET A 1 95 ? -12.628 -14.520 23.356 1.00 68.38 95 MET A N 1
ATOM 693 C CA . MET A 1 95 ? -13.251 -15.840 23.408 1.00 68.38 95 MET A CA 1
ATOM 694 C C . MET A 1 95 ? -12.399 -16.755 24.286 1.00 68.38 95 MET A C 1
ATOM 696 O O . MET A 1 95 ? -11.197 -16.897 24.064 1.00 68.38 95 MET A O 1
ATOM 700 N N . TRP A 1 96 ? -13.018 -17.363 25.293 1.00 76.44 96 TRP A N 1
ATOM 701 C CA . TRP A 1 96 ? -12.380 -18.378 26.125 1.00 76.44 96 TRP A CA 1
ATOM 702 C C . TRP A 1 96 ? -12.713 -19.761 25.564 1.00 76.44 96 TRP A C 1
ATOM 704 O O . TRP A 1 96 ? -13.889 -20.099 25.423 1.00 76.44 96 TRP A O 1
ATOM 714 N N . SER A 1 97 ? -11.689 -20.561 25.251 1.00 75.69 97 SER A N 1
ATOM 715 C CA . SER A 1 97 ? -11.879 -21.996 25.027 1.00 75.69 97 SER A CA 1
ATOM 716 C C . SER A 1 97 ? -12.081 -22.668 26.382 1.00 75.69 97 SER A C 1
ATOM 718 O O . SER A 1 97 ? -11.311 -22.420 27.308 1.00 75.69 97 SER A O 1
ATOM 720 N N . ARG A 1 98 ? -13.133 -23.482 26.515 1.00 67.38 98 ARG A N 1
ATOM 721 C CA . ARG A 1 98 ? -13.381 -24.275 27.731 1.00 67.38 98 ARG A CA 1
ATOM 722 C C . ARG A 1 98 ? -12.468 -25.496 27.838 1.00 67.38 98 ARG A C 1
ATOM 724 O O . ARG A 1 98 ? -12.379 -26.072 28.917 1.00 67.38 98 ARG A O 1
ATOM 731 N N . ASP A 1 99 ? -11.780 -25.848 26.757 1.00 67.94 99 ASP A N 1
ATOM 732 C CA . ASP A 1 99 ? -10.793 -26.919 26.753 1.00 67.94 99 ASP A CA 1
ATOM 733 C C . ASP A 1 99 ? -9.485 -26.408 27.360 1.00 67.94 99 ASP A C 1
ATOM 735 O O . ASP A 1 99 ? -8.571 -25.958 26.666 1.00 67.94 99 ASP A O 1
ATOM 739 N N . SER A 1 100 ? -9.410 -26.454 28.688 1.00 66.06 100 SER A N 1
ATOM 740 C CA . SER A 1 100 ? -8.120 -26.518 29.366 1.00 66.06 100 SER A CA 1
ATOM 741 C C . SER A 1 100 ? -7.535 -27.915 29.129 1.00 66.06 100 SER A C 1
ATOM 743 O O . SER A 1 100 ? -8.241 -28.895 29.375 1.00 66.06 100 SER A O 1
ATOM 745 N N . PRO A 1 101 ? -6.256 -28.043 28.725 1.00 68.88 101 PRO A N 1
ATOM 746 C CA . PRO A 1 101 ? -5.575 -29.338 28.586 1.00 68.88 101 PRO A CA 1
ATOM 747 C C . PRO A 1 101 ? -5.628 -30.214 29.850 1.00 68.88 101 PRO A C 1
ATOM 749 O O . PRO A 1 101 ? -5.425 -31.421 29.773 1.00 68.88 101 PRO A O 1
ATOM 752 N N . ASP A 1 102 ? -5.910 -29.597 30.999 1.00 72.44 102 ASP A N 1
ATOM 753 C CA . ASP A 1 102 ? -5.844 -30.202 32.327 1.00 72.44 102 ASP A CA 1
ATOM 754 C C . ASP A 1 102 ? -7.189 -30.741 32.855 1.00 72.44 102 ASP A C 1
ATOM 756 O O . ASP A 1 102 ? -7.257 -31.182 34.002 1.00 72.44 102 ASP A O 1
ATOM 760 N N . HIS A 1 103 ? -8.274 -30.715 32.069 1.00 68.19 103 HIS A N 1
ATOM 761 C CA . HIS A 1 103 ? -9.552 -31.309 32.483 1.00 68.19 103 HIS A CA 1
ATOM 762 C C . HIS A 1 103 ? -9.668 -32.766 31.981 1.00 68.19 103 HIS A C 1
ATOM 764 O O . HIS A 1 103 ? -9.848 -32.975 30.777 1.00 68.19 103 HIS A O 1
ATOM 770 N N . PRO A 1 104 ? -9.607 -33.790 32.857 1.00 71.69 104 PRO A N 1
ATOM 771 C CA . PRO A 1 104 ? -9.805 -35.178 32.442 1.00 71.69 104 PRO A CA 1
ATOM 772 C C . PRO A 1 104 ? -11.251 -35.411 31.964 1.00 71.69 104 PRO A C 1
ATOM 774 O O . PRO A 1 104 ? -12.177 -34.854 32.556 1.00 71.69 104 PRO A O 1
ATOM 777 N N . PRO A 1 105 ? -11.482 -36.223 30.914 1.00 75.94 105 PRO A N 1
ATOM 778 C CA . PRO A 1 105 ? -12.836 -36.572 30.493 1.00 75.94 105 PRO A CA 1
ATOM 779 C C . PRO A 1 105 ? -13.549 -37.343 31.615 1.00 75.94 105 PRO A C 1
ATOM 781 O O . PRO A 1 105 ? -12.994 -38.306 32.150 1.00 75.94 105 PRO A O 1
ATOM 784 N N . ILE A 1 106 ? -14.750 -36.880 31.978 1.00 72.25 106 ILE A N 1
ATOM 785 C CA . ILE A 1 106 ? -15.680 -37.546 32.907 1.00 72.25 106 ILE A CA 1
ATOM 786 C C . ILE A 1 106 ? -16.480 -38.646 32.214 1.00 72.25 106 ILE A C 1
ATOM 788 O O . ILE A 1 106 ? -16.787 -38.481 31.011 1.00 72.25 106 ILE A O 1
#

Radius of gyration: 30.79 Å; Cα contacts (8 Å, |Δi|>4): 99; chains: 1; bounding box: 97×52×61 Å

Mean predicted aligned error: 16.67 Å

Solvent-accessible surface area (backbone atoms only — not comparable to full-atom values): 6901 Å² total; per-residue (Å²): 136,90,84,79,83,84,84,80,82,78,80,80,70,84,76,76,75,81,88,73,85,84,49,73,67,56,54,49,51,50,50,51,48,51,52,52,51,50,51,52,52,52,52,58,56,19,57,45,76,43,57,77,65,26,34,29,34,43,26,33,67,83,78,64,50,68,54,90,64,76,41,70,35,44,81,44,85,31,56,74,57,44,44,65,54,72,46,78,52,92,74,80,89,83,82,79,77,87,79,53,96,83,64,77,90,128

Nearest PDB structures (foldseek):
  8rrh-assembly1_E  TM=8.997E-01  e=9.310E-03  Homo sapiens
  8rrh-assembly1_J  TM=5.856E-01  e=2.621E-03  Homo sapiens
  1gn3-assembly1_A  TM=2.212E-01  e=2.794E+00  Mycobacterium tuberculosis

Foldseek 3Di:
DDDDDDDPDDPPDPPDDDPDDDDVVVVVVVVVVVVVVVVVVQQVLQKDFDDQQKKWFKAFQVVRDTDPDIDGGDIDRHHNRIDTDIDGRPDDDDDDDPDDVPDDDD